Protein AF-A0A925MCV5-F1 (afdb_monomer)

Radius of gyration: 19.35 Å; Cα contacts (8 Å, |Δi|>4): 129; chains: 1; bounding box: 45×50×56 Å

Mean predicted aligned error: 7.08 Å

Foldseek 3Di:
DDDPDDPPPDDPVRVVVVQAADLVVLVVLLVVLVVQLVVLVVCCVVVPDPVSVLVSLLSLLQSLLPSLVVLLVCLLVVRNDPDVVVSQVCNVPRRCVSLVDDSVVCSVLVVQCVVQPPHPSNPCVVVVVVLVVDDPVVNVVVVVCSSSSVVSCVVVVVVVD

Solvent-accessible surface area (backbone atoms only — not comparable to full-atom values): 8930 Å² total; per-residue (Å²): 135,84,82,77,75,75,82,78,84,66,55,70,68,56,51,56,59,73,69,53,58,53,43,66,61,52,50,52,53,53,51,50,46,51,50,50,39,52,49,32,50,53,49,22,72,73,58,70,43,74,69,46,41,52,51,26,42,40,52,39,14,42,41,35,64,44,58,38,45,52,52,39,53,35,30,52,74,45,49,42,24,89,49,62,69,57,13,50,51,49,31,59,69,69,26,24,75,69,58,78,51,57,64,66,61,51,32,53,54,50,52,47,25,72,73,30,69,93,40,96,80,16,74,56,46,63,63,56,49,56,57,70,74,46,60,70,72,56,44,52,50,52,51,52,35,39,32,49,39,56,58,63,47,55,62,56,58,63,75,75,109

Structure (mmCIF, N/CA/C/O backbone):
data_AF-A0A925MCV5-F1
#
_entry.id   AF-A0A925MCV5-F1
#
loop_
_atom_site.group_PDB
_atom_site.id
_atom_site.type_symbol
_atom_site.label_atom_id
_atom_site.label_alt_id
_atom_site.label_comp_id
_atom_site.label_asym_id
_atom_site.label_entity_id
_atom_site.label_seq_id
_atom_site.pdbx_PDB_ins_code
_atom_site.Cartn_x
_atom_site.Cartn_y
_atom_site.Cartn_z
_atom_site.occupancy
_atom_site.B_iso_or_equiv
_atom_site.auth_seq_id
_atom_site.auth_comp_id
_atom_site.auth_asym_id
_atom_site.auth_atom_id
_atom_site.pdbx_PDB_model_num
ATOM 1 N N . MET A 1 1 ? -16.919 34.321 28.517 1.00 41.28 1 MET A N 1
ATOM 2 C CA . MET A 1 1 ? -17.041 32.877 28.227 1.00 41.28 1 MET A CA 1
ATOM 3 C C . MET A 1 1 ? -16.972 32.742 26.713 1.00 41.28 1 MET A C 1
ATOM 5 O O . MET A 1 1 ? -17.931 33.094 26.045 1.00 41.28 1 MET A O 1
ATOM 9 N N . MET A 1 2 ? -15.781 32.462 26.176 1.00 40.44 2 MET A N 1
ATOM 10 C CA . MET A 1 2 ? -15.515 32.476 24.733 1.00 40.44 2 MET A CA 1
ATOM 11 C C . MET A 1 2 ? -16.029 31.175 24.112 1.00 40.44 2 MET A C 1
ATOM 13 O O . MET A 1 2 ? -15.553 30.098 24.465 1.00 40.44 2 MET A O 1
ATOM 17 N N . ASP A 1 3 ? -17.015 31.291 23.226 1.00 47.56 3 ASP A N 1
ATOM 18 C CA . ASP A 1 3 ? -17.458 30.223 22.333 1.00 47.56 3 ASP A CA 1
ATOM 19 C C . ASP A 1 3 ? -16.312 29.930 21.356 1.00 47.56 3 ASP A C 1
ATOM 21 O O . ASP A 1 3 ? -16.052 30.690 20.421 1.00 47.56 3 ASP A O 1
ATOM 25 N N . ALA A 1 4 ? -15.534 28.887 21.646 1.00 52.47 4 ALA A N 1
ATOM 26 C CA . ALA A 1 4 ? -14.508 28.395 20.742 1.00 52.47 4 ALA A CA 1
ATOM 27 C C . ALA A 1 4 ? -15.222 27.790 19.526 1.00 52.47 4 ALA A C 1
ATOM 29 O O . ALA A 1 4 ? -15.665 26.641 19.563 1.00 52.47 4 ALA A O 1
ATOM 30 N N . GLY A 1 5 ? -15.379 28.608 18.481 1.00 49.59 5 GLY A N 1
ATOM 31 C CA . GLY A 1 5 ? -16.038 28.258 17.229 1.00 49.59 5 GLY A CA 1
ATOM 32 C C . GLY A 1 5 ? -15.592 26.886 16.737 1.00 49.59 5 GLY A C 1
ATOM 33 O O . GLY A 1 5 ? -14.430 26.672 16.389 1.00 49.59 5 GLY A O 1
ATOM 34 N N . ARG A 1 6 ? -16.526 25.932 16.738 1.00 61.44 6 ARG A N 1
ATOM 35 C CA . ARG A 1 6 ? -16.315 24.621 16.126 1.00 61.44 6 ARG A CA 1
ATOM 36 C C . ARG A 1 6 ? -15.982 24.867 14.657 1.00 61.44 6 ARG A C 1
ATOM 38 O O . ARG A 1 6 ? -16.770 25.496 13.963 1.00 61.44 6 ARG A O 1
ATOM 45 N N . ASN A 1 7 ? -14.832 24.387 14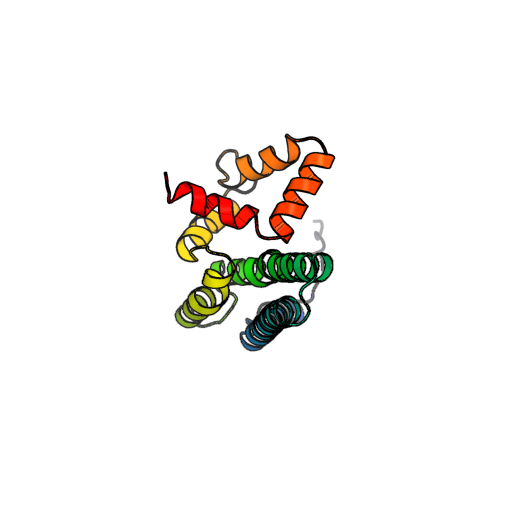.191 1.00 59.00 7 ASN A N 1
ATOM 46 C CA . ASN A 1 7 ? -14.471 24.413 12.774 1.00 59.00 7 ASN A CA 1
ATOM 47 C C . ASN A 1 7 ? -15.550 23.674 11.959 1.00 59.00 7 ASN A C 1
ATOM 49 O O . ASN A 1 7 ? -15.524 22.447 11.862 1.00 59.00 7 ASN A O 1
ATOM 53 N N . GLU A 1 8 ? -16.503 24.400 11.370 1.00 68.50 8 GLU A N 1
ATOM 54 C CA . GLU A 1 8 ? -17.535 23.853 10.477 1.00 68.50 8 GLU A CA 1
ATOM 55 C C . GLU A 1 8 ? -16.962 23.595 9.073 1.00 68.50 8 GLU A C 1
ATOM 57 O O . GLU A 1 8 ? -17.489 24.044 8.063 1.00 68.50 8 GLU A O 1
ATOM 62 N N . MET A 1 9 ? -15.842 22.872 8.988 1.00 76.00 9 MET A N 1
ATOM 63 C CA . MET A 1 9 ? -15.243 22.511 7.698 1.00 76.00 9 MET A CA 1
ATOM 64 C C . MET A 1 9 ? -16.086 21.472 6.939 1.00 76.00 9 MET A C 1
ATOM 66 O O . MET A 1 9 ? -16.037 21.419 5.713 1.00 76.00 9 MET A O 1
ATOM 70 N N . ILE A 1 10 ? -16.855 20.636 7.651 1.00 83.19 10 ILE A N 1
ATOM 71 C CA . ILE A 1 10 ? -17.730 19.595 7.089 1.00 83.19 10 ILE A CA 1
ATOM 72 C C . ILE A 1 10 ? -19.008 19.508 7.937 1.00 83.19 10 ILE A C 1
ATOM 74 O O . ILE A 1 10 ? -18.935 19.399 9.162 1.00 83.19 10 ILE A O 1
ATOM 78 N N . SER A 1 11 ? -20.183 19.519 7.297 1.00 88.12 11 SER A N 1
ATOM 79 C CA . SER A 1 11 ? -21.467 19.344 7.992 1.00 88.12 11 SER A CA 1
ATOM 80 C C . SER A 1 11 ? -21.607 17.932 8.576 1.00 88.12 11 SER A C 1
ATOM 82 O O . SER A 1 11 ? -21.060 16.964 8.045 1.00 88.12 11 SER A O 1
ATOM 84 N N . ARG A 1 12 ? -22.374 17.773 9.662 1.00 86.38 12 ARG A N 1
ATOM 85 C CA . ARG A 1 12 ? -22.583 16.454 10.299 1.00 86.38 12 ARG A CA 1
ATOM 86 C C . ARG A 1 12 ? -23.183 15.419 9.346 1.00 86.38 12 ARG A C 1
ATOM 88 O O . ARG A 1 12 ? -22.770 14.258 9.367 1.00 86.38 12 ARG A O 1
ATOM 95 N N . ASP A 1 13 ? -24.110 15.844 8.493 1.00 89.56 13 ASP A N 1
ATOM 96 C CA . ASP A 1 13 ? -24.736 14.974 7.495 1.00 89.56 13 ASP A CA 1
ATOM 97 C C . ASP A 1 13 ? -23.708 14.492 6.473 1.00 89.56 13 ASP A C 1
ATOM 99 O O . ASP A 1 13 ? -23.644 13.299 6.170 1.00 89.56 13 ASP A O 1
ATOM 103 N N . ARG A 1 14 ? -22.822 15.392 6.026 1.00 87.56 14 ARG A N 1
ATOM 104 C CA . ARG A 1 14 ? -21.735 15.051 5.107 1.00 87.56 14 ARG A CA 1
ATOM 105 C C . ARG A 1 14 ? -20.698 14.137 5.752 1.00 87.56 14 ARG A C 1
ATOM 107 O O . ARG A 1 14 ? -20.249 13.188 5.116 1.00 87.56 14 ARG A O 1
ATOM 114 N N . LEU A 1 15 ? -20.338 14.373 7.013 1.00 89.06 15 LEU A N 1
ATOM 115 C CA . LEU A 1 15 ? -19.446 13.485 7.761 1.00 89.06 15 LEU A CA 1
ATOM 116 C C . LEU A 1 15 ? -20.045 12.075 7.864 1.00 89.06 15 LEU A C 1
ATOM 118 O O . LEU A 1 15 ? -19.354 11.082 7.638 1.00 89.06 15 LEU A O 1
ATOM 122 N N . THR A 1 16 ? -21.341 11.990 8.159 1.00 89.00 16 THR A N 1
ATOM 123 C CA . THR A 1 16 ? -22.077 10.725 8.257 1.00 89.00 16 THR A CA 1
ATOM 124 C C . THR A 1 16 ? -22.126 10.001 6.916 1.00 89.00 16 THR A C 1
ATOM 126 O O . THR A 1 16 ? -21.951 8.786 6.874 1.00 89.00 16 THR A O 1
ATOM 129 N N . GLU A 1 17 ? -22.342 10.731 5.822 1.00 89.44 17 GLU A N 1
ATOM 130 C CA . GLU A 1 17 ? -22.296 10.191 4.463 1.00 89.44 17 GLU A CA 1
ATOM 131 C C . GLU A 1 17 ? -20.915 9.598 4.148 1.00 89.44 17 GLU A C 1
ATOM 133 O O . GLU A 1 17 ? -20.828 8.430 3.774 1.00 89.44 17 GLU A O 1
ATOM 138 N N . LEU A 1 18 ? -19.840 10.364 4.371 1.00 87.38 18 LEU A N 1
ATOM 139 C CA . LEU A 1 18 ? -18.459 9.952 4.083 1.00 87.38 18 LEU A CA 1
ATOM 140 C C . LEU A 1 18 ? -17.958 8.814 4.984 1.00 87.38 18 LEU A C 1
ATOM 142 O O . LEU A 1 18 ? -17.075 8.062 4.584 1.00 87.38 18 LEU A O 1
ATOM 146 N N . SER A 1 19 ? -18.528 8.664 6.180 1.00 88.06 19 SER A N 1
ATOM 147 C CA . SER A 1 19 ? -18.148 7.612 7.133 1.00 88.06 19 SER A CA 1
ATOM 148 C C . SER A 1 19 ? -18.788 6.253 6.827 1.00 88.06 19 SER A C 1
ATOM 150 O O . SER A 1 19 ? -18.531 5.281 7.537 1.00 88.06 19 SER A O 1
ATOM 152 N N . ARG A 1 20 ? -19.664 6.153 5.816 1.00 88.81 20 ARG A N 1
ATOM 153 C CA . ARG A 1 20 ? -20.316 4.889 5.447 1.00 88.81 20 ARG A CA 1
ATOM 154 C C . ARG A 1 20 ? -19.392 4.059 4.547 1.00 88.81 20 ARG A C 1
ATOM 156 O O . ARG A 1 20 ? -19.098 4.502 3.440 1.00 88.81 20 ARG A O 1
ATOM 163 N N . PRO A 1 21 ? -19.016 2.829 4.951 1.00 88.94 21 PRO A N 1
ATOM 164 C CA . PRO A 1 21 ? -18.289 1.919 4.071 1.00 88.94 21 PRO A CA 1
ATOM 165 C C . PRO A 1 21 ? -19.082 1.630 2.790 1.00 88.94 21 PRO A C 1
ATOM 167 O O . PRO A 1 21 ? -20.244 1.222 2.867 1.00 88.94 21 PRO A O 1
ATOM 170 N N . ASP A 1 22 ? -18.439 1.796 1.633 1.00 89.81 22 ASP A N 1
ATOM 171 C CA . ASP A 1 22 ? -18.940 1.377 0.318 1.00 89.81 22 ASP A CA 1
ATOM 172 C C . ASP A 1 22 ? -17.988 0.319 -0.273 1.00 89.81 22 ASP A C 1
ATOM 174 O O . ASP A 1 22 ? -17.021 0.663 -0.967 1.00 89.81 22 ASP A O 1
ATOM 178 N N . PRO A 1 23 ? -18.255 -0.980 -0.031 1.00 89.44 23 PRO A N 1
ATOM 179 C CA . PRO A 1 23 ? -17.447 -2.062 -0.585 1.00 89.44 23 PRO A CA 1
ATOM 180 C C . PRO A 1 23 ? -17.406 -2.039 -2.116 1.00 89.44 23 PRO A C 1
ATOM 182 O O . PRO A 1 23 ? -16.413 -2.445 -2.714 1.00 89.44 23 PRO A O 1
ATOM 185 N N . GLY A 1 24 ? -18.469 -1.557 -2.771 1.00 91.19 24 GLY A N 1
ATOM 186 C CA . GLY A 1 24 ? -18.554 -1.502 -4.226 1.00 91.19 24 GLY A CA 1
ATOM 187 C C . GLY A 1 24 ? -17.548 -0.521 -4.820 1.00 91.19 24 GLY A C 1
ATOM 188 O O . GLY A 1 24 ? -16.929 -0.821 -5.841 1.00 91.19 24 GLY A O 1
ATOM 189 N N . ARG A 1 25 ? -17.337 0.631 -4.175 1.00 89.44 25 ARG A N 1
ATOM 190 C CA . ARG A 1 25 ? -16.302 1.593 -4.583 1.00 89.44 25 ARG A CA 1
ATOM 191 C C . ARG A 1 25 ? -14.902 0.993 -4.465 1.00 89.44 25 ARG A C 1
ATOM 193 O O . ARG A 1 25 ? -14.131 1.115 -5.415 1.00 89.44 25 ARG A O 1
ATOM 200 N N . VAL A 1 26 ? -14.605 0.315 -3.356 1.00 88.81 26 VAL A N 1
ATOM 201 C CA . VAL A 1 26 ? -13.316 -0.372 -3.162 1.00 88.81 26 VAL A CA 1
ATOM 202 C C . VAL A 1 26 ? -13.120 -1.451 -4.224 1.00 88.81 26 VAL A C 1
ATOM 204 O O . VAL A 1 26 ? -12.091 -1.473 -4.890 1.00 88.81 26 VAL A O 1
ATOM 207 N N . LEU A 1 27 ? -14.117 -2.317 -4.430 1.00 91.75 27 LEU A N 1
ATOM 208 C CA . LEU A 1 27 ? -14.041 -3.404 -5.407 1.00 91.75 27 LEU A CA 1
ATOM 209 C C . LEU A 1 27 ? -13.804 -2.888 -6.828 1.00 91.75 27 LEU A C 1
ATOM 211 O O . LEU A 1 27 ? -12.990 -3.464 -7.543 1.00 91.75 27 LEU A O 1
ATOM 215 N N . ARG A 1 28 ? -14.460 -1.792 -7.233 1.00 94.81 28 ARG A N 1
ATOM 216 C CA . ARG A 1 28 ? -14.226 -1.169 -8.547 1.00 94.81 28 ARG A CA 1
ATOM 217 C C . ARG A 1 28 ? -12.809 -0.617 -8.681 1.00 94.81 28 ARG A C 1
ATOM 219 O O . ARG A 1 28 ? -12.195 -0.825 -9.721 1.00 94.81 28 ARG A O 1
ATOM 226 N N . ALA A 1 29 ? -12.292 0.055 -7.650 1.00 92.56 29 ALA A N 1
ATOM 227 C CA . ALA A 1 29 ? -10.927 0.583 -7.661 1.00 92.56 29 ALA A CA 1
ATOM 228 C C . ALA A 1 29 ? -9.889 -0.548 -7.750 1.00 92.56 29 ALA A C 1
ATOM 230 O O . ALA A 1 29 ? -9.021 -0.531 -8.616 1.00 92.56 29 ALA A O 1
ATOM 231 N N . VAL A 1 30 ? -10.050 -1.584 -6.924 1.00 92.75 30 VAL A N 1
ATOM 232 C CA . VAL A 1 30 ? -9.179 -2.765 -6.919 1.00 92.75 30 VAL A CA 1
ATOM 233 C C . VAL A 1 30 ? -9.247 -3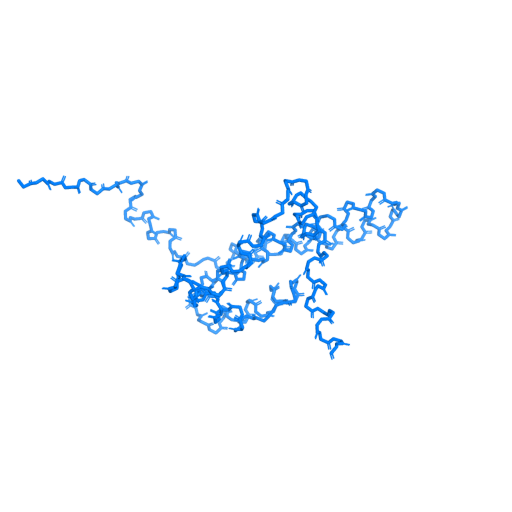.518 -8.251 1.00 92.75 30 VAL A C 1
ATOM 235 O O . VAL A 1 30 ? -8.211 -3.876 -8.803 1.00 92.75 30 VAL A O 1
ATOM 238 N N . ALA A 1 31 ? -10.444 -3.734 -8.803 1.00 94.56 31 ALA A N 1
ATOM 239 C CA . ALA A 1 31 ? -10.610 -4.392 -10.098 1.00 94.56 31 ALA A CA 1
ATOM 240 C C . ALA A 1 31 ? -9.958 -3.597 -11.240 1.00 94.56 31 ALA A C 1
ATOM 242 O O . ALA A 1 31 ? -9.321 -4.188 -12.109 1.00 94.56 31 ALA A O 1
ATOM 243 N N . PHE A 1 32 ? -10.083 -2.267 -11.221 1.00 95.75 32 PHE A N 1
ATOM 244 C CA . PHE A 1 32 ? -9.416 -1.394 -12.182 1.00 95.75 32 PHE A CA 1
ATOM 245 C C . PHE A 1 32 ? -7.890 -1.515 -12.095 1.00 95.75 32 PHE A C 1
ATOM 247 O O . PHE A 1 32 ? -7.232 -1.682 -13.120 1.00 95.75 32 PHE A O 1
ATOM 254 N N . ASP A 1 33 ? -7.320 -1.512 -10.890 1.00 94.81 33 ASP A N 1
ATOM 255 C CA . ASP A 1 33 ? -5.871 -1.647 -10.728 1.00 94.81 33 ASP A CA 1
ATOM 256 C C . ASP A 1 33 ? -5.359 -3.040 -11.110 1.00 94.81 33 ASP A C 1
ATOM 258 O O . ASP A 1 33 ? -4.306 -3.145 -11.739 1.00 94.81 33 ASP A O 1
ATOM 262 N N . TYR A 1 34 ? -6.116 -4.105 -10.827 1.00 95.25 34 TYR A N 1
ATOM 263 C CA . TYR A 1 34 ? -5.807 -5.437 -11.354 1.00 95.25 34 TYR A CA 1
ATOM 264 C C . TYR A 1 34 ? -5.836 -5.467 -12.883 1.00 95.25 34 TYR A C 1
ATOM 266 O O . TYR A 1 34 ? -4.935 -6.040 -13.493 1.00 95.25 34 TYR A O 1
ATOM 274 N N . ALA A 1 35 ? -6.827 -4.833 -13.516 1.00 97.06 35 ALA A N 1
ATOM 275 C CA . ALA A 1 35 ? -6.895 -4.747 -14.971 1.00 97.06 35 ALA A CA 1
ATOM 276 C C . ALA A 1 35 ? -5.685 -3.997 -15.552 1.00 97.06 35 ALA A C 1
ATOM 278 O O . ALA A 1 35 ? -5.116 -4.445 -16.545 1.00 97.06 35 ALA A O 1
ATOM 279 N N . LEU A 1 36 ? -5.243 -2.909 -14.909 1.00 96.94 36 LEU A N 1
ATOM 280 C CA . LEU A 1 36 ? -4.029 -2.190 -15.304 1.00 96.94 36 LEU A CA 1
ATOM 281 C C . LEU A 1 36 ? -2.764 -3.036 -15.143 1.00 96.94 36 LEU A C 1
ATOM 283 O O . LEU A 1 36 ? -1.915 -3.019 -16.030 1.00 96.94 36 LEU A O 1
ATOM 287 N N . ILE A 1 37 ? -2.642 -3.790 -14.048 1.00 95.06 37 ILE A N 1
ATOM 288 C CA . ILE A 1 37 ? -1.517 -4.708 -13.827 1.00 95.06 37 ILE A CA 1
ATOM 289 C C . ILE A 1 37 ? -1.481 -5.774 -14.923 1.00 95.06 37 ILE A C 1
ATOM 291 O O . ILE A 1 37 ? -0.447 -5.970 -15.557 1.00 95.06 37 ILE A O 1
ATOM 295 N N . VAL A 1 38 ? -2.613 -6.429 -15.193 1.00 97.00 38 VAL A N 1
ATOM 296 C CA . VAL A 1 38 ? -2.709 -7.455 -16.240 1.00 97.00 38 VAL A CA 1
ATOM 297 C C . VAL A 1 38 ? -2.394 -6.860 -17.612 1.00 97.00 38 VAL A C 1
ATOM 299 O O . VAL A 1 38 ? -1.612 -7.444 -18.359 1.00 97.00 38 VAL A O 1
ATOM 302 N N . ALA A 1 39 ? -2.938 -5.685 -17.938 1.00 98.00 39 ALA A N 1
ATOM 303 C CA . ALA A 1 39 ? -2.652 -5.005 -19.197 1.00 98.00 39 ALA A CA 1
ATOM 304 C C . ALA A 1 39 ? -1.163 -4.658 -19.336 1.00 98.00 39 ALA A C 1
ATOM 306 O O . ALA A 1 39 ? -0.581 -4.906 -20.389 1.00 98.00 39 ALA A O 1
ATOM 307 N N . ALA A 1 40 ? -0.529 -4.145 -18.278 1.00 97.06 40 ALA A N 1
ATOM 308 C CA . ALA A 1 40 ? 0.898 -3.839 -18.266 1.00 97.06 40 ALA A CA 1
ATOM 309 C C . ALA A 1 40 ? 1.754 -5.088 -18.532 1.00 97.06 40 ALA A C 1
ATOM 311 O O . ALA A 1 40 ? 2.665 -5.036 -19.358 1.00 97.06 40 ALA A O 1
ATOM 312 N N . ILE A 1 41 ? 1.420 -6.218 -17.897 1.00 96.62 41 ILE A N 1
ATOM 313 C CA . ILE A 1 41 ? 2.095 -7.505 -18.120 1.00 96.62 41 ILE A CA 1
ATOM 314 C C . ILE A 1 41 ? 1.916 -7.953 -19.575 1.00 96.62 41 ILE A C 1
ATOM 316 O O . ILE A 1 41 ? 2.899 -8.195 -20.268 1.00 96.62 41 ILE A O 1
ATOM 320 N N . VAL A 1 42 ? 0.677 -8.006 -20.073 1.00 98.19 42 VAL A N 1
ATOM 321 C CA . VAL A 1 42 ? 0.376 -8.471 -21.439 1.00 98.19 42 VAL A CA 1
ATOM 322 C C . VAL A 1 42 ? 1.062 -7.605 -22.498 1.00 98.19 42 VAL A C 1
ATOM 324 O O . VAL A 1 42 ? 1.622 -8.135 -23.456 1.00 98.19 42 VAL A O 1
ATOM 327 N N . ILE A 1 43 ? 1.043 -6.279 -22.334 1.00 98.12 43 ILE A N 1
ATOM 328 C CA . ILE A 1 43 ? 1.706 -5.348 -23.256 1.00 98.12 43 ILE A CA 1
ATOM 329 C C . ILE A 1 43 ? 3.224 -5.555 -23.224 1.00 98.12 43 ILE A C 1
ATOM 331 O O . ILE A 1 43 ? 3.842 -5.609 -24.287 1.00 98.12 43 ILE A O 1
ATOM 335 N N . SER A 1 44 ? 3.816 -5.714 -22.037 1.00 97.81 44 SER A N 1
ATOM 336 C CA . SER A 1 44 ? 5.253 -5.970 -21.886 1.00 97.81 44 SER A CA 1
ATOM 337 C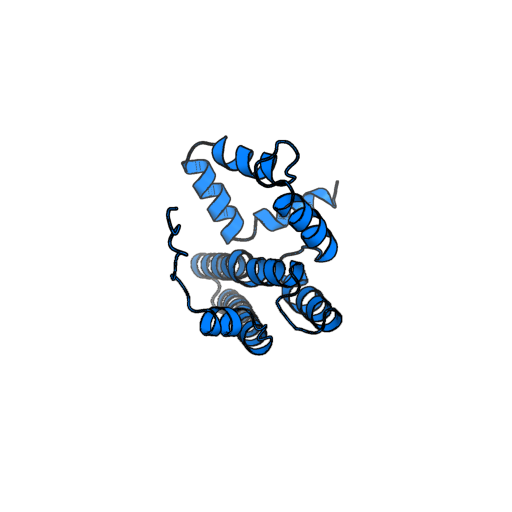 C . SER A 1 44 ? 5.693 -7.266 -22.559 1.00 97.81 44 SER A C 1
ATOM 339 O O . SER A 1 44 ? 6.675 -7.264 -23.296 1.00 97.81 44 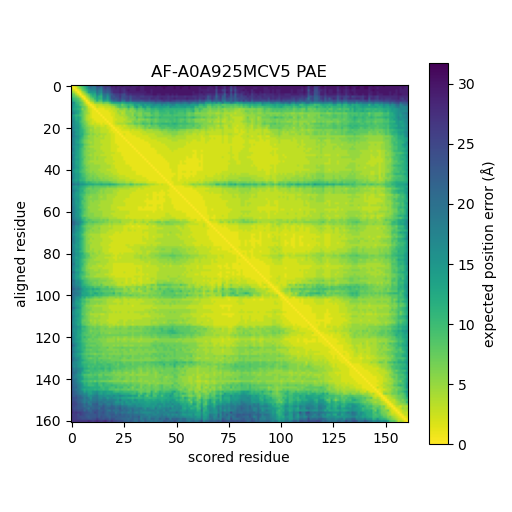SER A O 1
ATOM 341 N N . GLU A 1 45 ? 4.948 -8.351 -22.354 1.00 97.12 45 GLU A N 1
ATOM 342 C CA . GLU A 1 45 ? 5.240 -9.652 -22.962 1.00 97.12 45 GLU A CA 1
ATOM 343 C C . GLU A 1 45 ? 5.052 -9.630 -24.486 1.00 97.12 45 GLU A C 1
ATOM 345 O O . GLU A 1 45 ? 5.816 -10.244 -25.230 1.00 97.12 45 GLU A O 1
ATOM 350 N N . ARG A 1 46 ? 4.043 -8.904 -24.989 1.00 97.94 46 ARG A N 1
ATOM 351 C CA . ARG A 1 46 ? 3.729 -8.883 -26.425 1.00 97.94 46 ARG A CA 1
ATOM 352 C C . ARG A 1 46 ? 4.629 -7.956 -27.239 1.00 97.94 46 ARG A C 1
ATOM 354 O O . ARG A 1 46 ? 4.922 -8.267 -28.391 1.00 97.94 46 ARG A O 1
ATOM 361 N N . PHE A 1 47 ? 5.027 -6.822 -26.669 1.00 96.75 47 PHE A N 1
ATOM 362 C CA . PHE A 1 47 ? 5.782 -5.763 -27.346 1.00 96.75 47 PHE A CA 1
ATOM 363 C C . PHE A 1 47 ? 7.136 -5.539 -26.675 1.00 96.75 47 PHE A C 1
ATOM 365 O O . PHE A 1 47 ? 7.532 -4.398 -26.414 1.00 96.75 47 PHE A O 1
ATOM 372 N N . TRP A 1 48 ? 7.821 -6.645 -26.368 1.00 95.00 48 TRP A N 1
ATOM 373 C CA . TRP A 1 48 ? 9.056 -6.634 -25.599 1.00 95.00 48 TRP A CA 1
ATOM 374 C C . TRP A 1 48 ? 10.043 -5.573 -26.094 1.00 95.00 48 TRP A C 1
ATOM 376 O O . TRP A 1 48 ? 10.533 -5.598 -27.224 1.00 95.00 48 TRP A O 1
ATOM 386 N N . SER A 1 49 ? 10.348 -4.642 -25.199 1.00 96.81 49 SER A N 1
ATOM 387 C CA . SER A 1 49 ? 11.447 -3.695 -25.303 1.00 96.81 49 SER A CA 1
ATOM 388 C C . SER A 1 49 ? 11.767 -3.188 -23.902 1.00 96.81 49 SER A C 1
ATOM 390 O O . SER A 1 49 ? 10.890 -3.141 -23.035 1.00 96.81 49 SER A O 1
ATOM 392 N N . LEU A 1 50 ? 13.015 -2.778 -23.673 1.00 95.19 50 LEU A N 1
ATOM 393 C CA . LEU A 1 50 ? 13.426 -2.286 -22.359 1.00 95.19 50 LEU A CA 1
ATOM 394 C C . LEU A 1 50 ? 12.538 -1.125 -21.848 1.00 95.19 50 LEU A C 1
ATOM 396 O O . LEU A 1 50 ? 12.125 -1.186 -20.691 1.00 95.19 50 LEU A O 1
ATOM 400 N N . PRO A 1 51 ? 12.162 -0.113 -22.662 1.00 96.19 51 PRO A N 1
ATOM 401 C CA . PRO A 1 51 ? 11.273 0.953 -22.196 1.00 96.19 51 PRO A CA 1
ATOM 402 C C . PRO A 1 51 ? 9.872 0.463 -21.807 1.00 96.19 51 PRO A C 1
ATOM 404 O O . PRO A 1 51 ? 9.335 0.906 -20.793 1.00 96.19 51 PRO A O 1
ATOM 407 N N . VAL A 1 52 ? 9.286 -0.461 -22.579 1.00 96.50 52 VAL A N 1
ATOM 408 C CA . VAL A 1 52 ? 7.953 -1.016 -22.286 1.00 96.50 52 VAL A CA 1
ATOM 409 C C . VAL A 1 52 ? 7.986 -1.834 -20.996 1.00 96.50 52 VAL A C 1
ATOM 411 O O . VAL A 1 52 ? 7.101 -1.678 -20.156 1.00 96.50 52 VAL A O 1
ATOM 414 N N . TYR A 1 53 ? 9.033 -2.635 -20.796 1.00 95.00 53 TYR A N 1
ATOM 415 C CA . TYR A 1 53 ? 9.222 -3.393 -19.562 1.00 95.00 53 TYR A CA 1
ATOM 416 C C . TYR A 1 53 ? 9.339 -2.479 -18.337 1.00 95.00 53 TYR A C 1
ATOM 418 O O . TYR A 1 53 ? 8.644 -2.678 -17.341 1.00 95.00 53 TYR A O 1
ATOM 426 N N . LEU A 1 54 ? 10.170 -1.433 -18.415 1.00 93.06 54 LEU A N 1
ATOM 427 C CA . LEU A 1 54 ? 10.317 -0.469 -17.320 1.00 93.06 54 LEU A CA 1
ATOM 428 C C . LEU A 1 54 ? 8.994 0.236 -17.001 1.00 93.06 54 LEU A C 1
ATOM 430 O O . LEU A 1 54 ? 8.648 0.390 -15.830 1.00 93.06 54 LEU A O 1
ATOM 434 N N . LEU A 1 55 ? 8.232 0.624 -18.028 1.00 94.12 55 LEU A N 1
ATOM 435 C CA . LEU A 1 55 ? 6.915 1.227 -17.842 1.00 94.12 55 LEU A CA 1
ATOM 436 C C . LEU A 1 55 ? 5.936 0.256 -17.168 1.00 94.12 55 LEU A C 1
ATOM 438 O O . LEU A 1 55 ? 5.188 0.669 -16.278 1.00 94.12 55 LEU A O 1
ATOM 442 N N . ALA A 1 56 ? 5.956 -1.024 -17.545 1.00 94.94 56 ALA A N 1
ATOM 443 C CA . ALA A 1 56 ? 5.133 -2.048 -16.912 1.00 94.94 56 ALA A CA 1
ATOM 444 C C . ALA A 1 56 ? 5.484 -2.218 -15.428 1.00 94.94 56 ALA A C 1
ATOM 446 O O . ALA A 1 56 ? 4.593 -2.156 -14.582 1.00 94.94 56 ALA A O 1
ATOM 447 N N . VAL A 1 57 ? 6.773 -2.327 -15.094 1.00 91.88 57 VAL A N 1
ATOM 448 C CA . VAL A 1 57 ? 7.251 -2.439 -13.705 1.00 91.88 57 VAL A CA 1
ATOM 449 C C . VAL A 1 57 ? 6.828 -1.229 -12.863 1.00 91.88 57 VAL A C 1
ATOM 451 O O . VAL A 1 57 ? 6.280 -1.404 -11.774 1.00 91.88 57 VAL A O 1
ATOM 454 N N . ILE A 1 58 ? 7.020 -0.006 -13.371 1.00 90.75 58 ILE A N 1
ATOM 455 C CA . ILE A 1 58 ? 6.589 1.226 -12.685 1.00 90.75 58 ILE A CA 1
ATOM 456 C C . ILE A 1 58 ? 5.069 1.247 -12.505 1.00 90.75 58 ILE A C 1
ATOM 458 O O . ILE A 1 58 ? 4.578 1.618 -11.441 1.00 90.75 58 ILE A O 1
ATOM 462 N N . THR A 1 59 ? 4.309 0.843 -13.526 1.00 92.38 59 THR A N 1
ATOM 463 C CA . THR A 1 59 ? 2.841 0.815 -13.460 1.00 92.38 59 THR A CA 1
ATOM 464 C C . THR A 1 59 ? 2.375 -0.131 -12.362 1.00 92.38 59 THR A C 1
ATOM 466 O O . THR A 1 59 ? 1.564 0.265 -11.524 1.00 92.38 59 THR A O 1
ATOM 469 N N . ILE A 1 60 ? 2.927 -1.345 -12.324 1.00 91.81 60 ILE A N 1
ATOM 470 C CA . ILE A 1 60 ? 2.587 -2.370 -11.334 1.00 91.81 60 ILE A CA 1
ATOM 471 C C . ILE A 1 60 ? 2.937 -1.889 -9.923 1.00 91.81 60 ILE A C 1
ATOM 473 O O . ILE A 1 60 ? 2.060 -1.855 -9.057 1.00 91.81 60 ILE A O 1
ATOM 477 N N . GLY A 1 61 ? 4.177 -1.450 -9.697 1.00 88.38 61 GLY A N 1
ATOM 478 C CA . GLY A 1 61 ? 4.608 -1.008 -8.372 1.00 88.38 61 GLY A CA 1
ATOM 479 C C . GLY A 1 61 ? 3.862 0.243 -7.891 1.00 88.38 61 GLY A C 1
ATOM 480 O O . GLY A 1 61 ? 3.491 0.326 -6.719 1.00 88.38 61 GLY A O 1
ATOM 481 N N . ALA A 1 62 ? 3.508 1.170 -8.788 1.00 87.62 62 ALA A N 1
ATOM 482 C CA . ALA A 1 62 ? 2.672 2.319 -8.446 1.00 87.62 62 ALA A CA 1
ATOM 483 C C . ALA A 1 62 ? 1.257 1.910 -7.997 1.00 87.62 62 ALA A C 1
ATOM 485 O O . ALA A 1 62 ? 0.708 2.528 -7.084 1.00 87.62 62 ALA A O 1
ATOM 486 N N . ARG A 1 63 ? 0.660 0.869 -8.601 1.00 90.50 63 ARG A N 1
ATOM 487 C CA . ARG A 1 63 ? -0.639 0.336 -8.149 1.00 90.50 63 ARG A CA 1
ATOM 488 C C . ARG A 1 63 ? -0.527 -0.310 -6.768 1.00 90.50 63 ARG A C 1
ATOM 490 O O . ARG A 1 63 ? -1.361 -0.042 -5.905 1.00 90.50 63 ARG A O 1
ATOM 497 N N . GLN A 1 64 ? 0.516 -1.116 -6.553 1.00 87.94 64 GLN A N 1
ATOM 498 C CA . GLN A 1 64 ? 0.806 -1.799 -5.284 1.00 87.94 64 GLN A CA 1
ATOM 499 C C . GLN A 1 64 ? 0.999 -0.812 -4.119 1.00 87.94 64 GLN A C 1
ATOM 501 O O . GLN A 1 64 ? 0.319 -0.908 -3.094 1.00 87.94 64 GLN A O 1
ATOM 506 N N . VAL A 1 65 ? 1.877 0.183 -4.289 1.00 83.75 65 VAL A N 1
ATOM 507 C CA . VAL A 1 65 ? 2.146 1.205 -3.260 1.00 83.75 65 VAL A CA 1
ATOM 508 C C . VAL A 1 65 ? 0.953 2.141 -3.050 1.00 83.75 65 VAL A C 1
ATOM 510 O O . VAL A 1 65 ? 0.714 2.573 -1.929 1.00 83.75 65 VAL A O 1
ATOM 513 N N . GLY A 1 66 ? 0.201 2.463 -4.104 1.00 84.25 66 GLY A N 1
ATOM 514 C CA . GLY A 1 66 ? -0.955 3.353 -4.019 1.00 84.25 66 GLY A CA 1
ATOM 515 C C . GLY A 1 66 ? -2.196 2.658 -3.462 1.00 84.25 66 GLY A C 1
ATOM 516 O O . GLY A 1 66 ? -2.404 2.575 -2.252 1.00 84.25 66 GLY A O 1
ATOM 517 N N . THR A 1 67 ? -3.059 2.180 -4.355 1.00 87.06 67 THR A N 1
ATOM 518 C CA . THR A 1 67 ? -4.402 1.719 -3.987 1.00 87.06 67 THR A CA 1
ATOM 519 C C . THR A 1 67 ? -4.385 0.505 -3.074 1.00 87.06 67 THR A C 1
ATOM 521 O O . THR A 1 67 ? -5.160 0.466 -2.124 1.00 87.06 67 THR A O 1
ATOM 524 N N . PHE A 1 68 ? -3.522 -0.486 -3.323 1.00 89.56 68 PHE A N 1
ATOM 525 C CA . PHE A 1 68 ? -3.534 -1.712 -2.521 1.00 89.56 68 PHE A CA 1
ATOM 526 C C . PHE A 1 68 ? -3.077 -1.461 -1.082 1.00 89.56 68 PHE A C 1
ATOM 528 O O . PHE A 1 68 ? -3.721 -1.949 -0.154 1.00 89.56 68 PHE A O 1
ATOM 535 N N . SER A 1 69 ? -2.030 -0.654 -0.883 1.00 87.62 69 SER A N 1
ATOM 536 C CA . SER A 1 69 ? -1.562 -0.285 0.461 1.00 87.62 69 SER A CA 1
ATOM 537 C C . SER A 1 69 ? -2.596 0.563 1.211 1.00 87.62 69 SER A C 1
ATOM 539 O O . SER A 1 69 ? -2.885 0.288 2.374 1.00 87.62 69 SER A O 1
ATOM 541 N N . VAL A 1 70 ? -3.226 1.536 0.541 1.00 90.00 70 VAL A N 1
ATOM 542 C CA . VAL A 1 70 ? -4.296 2.361 1.137 1.00 90.00 70 VAL A CA 1
ATOM 543 C C . VAL A 1 70 ? -5.539 1.528 1.461 1.00 90.00 70 VAL A C 1
ATOM 545 O O . VAL A 1 70 ? -6.107 1.640 2.542 1.00 90.00 70 VAL A O 1
ATOM 548 N N . ALA A 1 71 ? -5.950 0.627 0.571 1.00 92.38 71 ALA A N 1
ATOM 549 C CA . ALA A 1 71 ? -7.067 -0.266 0.850 1.00 92.38 71 ALA A CA 1
ATOM 550 C C . ALA A 1 71 ? -6.735 -1.252 1.985 1.00 92.38 71 ALA A C 1
ATOM 552 O O . ALA A 1 71 ? -7.625 -1.625 2.748 1.00 92.38 71 ALA A O 1
ATOM 553 N N . LEU A 1 72 ? -5.473 -1.684 2.131 1.00 93.25 72 LEU A N 1
ATOM 554 C CA . LEU A 1 72 ? -5.073 -2.549 3.244 1.00 93.25 72 LEU A CA 1
ATOM 555 C C .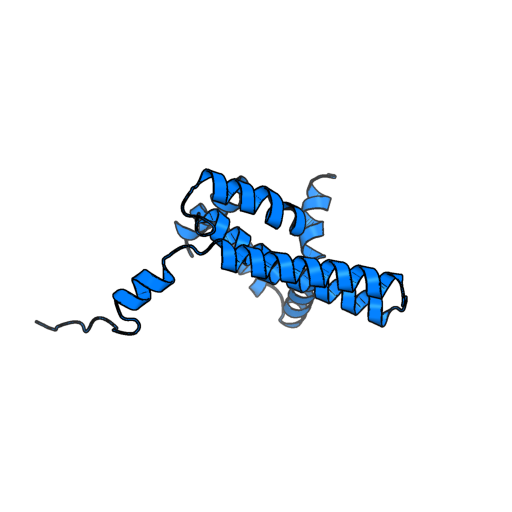 LEU A 1 72 ? -5.118 -1.779 4.568 1.00 93.25 72 LEU A C 1
ATOM 557 O O . LEU A 1 72 ? -5.619 -2.321 5.553 1.00 93.25 72 LEU A O 1
ATOM 561 N N . HIS A 1 73 ? -4.680 -0.517 4.571 1.00 93.69 73 HIS A N 1
ATOM 562 C CA . HIS A 1 73 ? -4.872 0.424 5.675 1.00 93.69 73 HIS A CA 1
ATOM 563 C C . HIS A 1 73 ? -6.342 0.511 6.101 1.00 93.69 73 HIS A C 1
ATOM 565 O O . HIS A 1 73 ? -6.682 0.267 7.262 1.00 93.69 73 HIS A O 1
ATOM 571 N N . ASP A 1 74 ? -7.243 0.746 5.153 1.00 93.75 74 ASP A N 1
ATOM 572 C CA . ASP A 1 74 ? -8.677 0.812 5.434 1.00 93.75 74 ASP A CA 1
ATOM 573 C C . ASP A 1 74 ? -9.225 -0.545 5.913 1.00 93.75 74 ASP A C 1
ATOM 575 O O . ASP A 1 74 ? -10.056 -0.615 6.821 1.00 93.75 74 ASP A O 1
ATOM 579 N N . GLY A 1 75 ? -8.706 -1.651 5.375 1.00 94.38 75 GLY A N 1
ATOM 580 C CA . GLY A 1 75 ? -8.982 -3.011 5.839 1.00 94.38 75 GLY A CA 1
ATOM 581 C C . GLY A 1 75 ? -8.507 -3.285 7.265 1.00 94.38 75 GLY A C 1
ATOM 582 O O . GLY A 1 75 ? -9.196 -3.990 8.016 1.00 94.38 75 GLY A O 1
ATOM 583 N N . ALA A 1 76 ? -7.379 -2.711 7.685 1.00 95.50 76 ALA A N 1
ATOM 584 C CA . ALA A 1 76 ? -6.896 -2.787 9.059 1.00 95.50 76 ALA A CA 1
ATOM 585 C C . ALA A 1 76 ? -7.883 -2.101 10.015 1.00 95.50 76 ALA A C 1
ATOM 587 O O . ALA A 1 76 ? -8.250 -2.701 11.030 1.00 95.50 76 ALA A O 1
ATOM 588 N N . HIS A 1 77 ? -8.412 -0.942 9.609 1.00 94.94 77 HIS A N 1
ATOM 589 C CA . HIS A 1 77 ? -9.450 -0.178 10.317 1.00 94.94 77 HIS A CA 1
ATOM 590 C C . HIS A 1 77 ? -10.874 -0.728 10.178 1.00 94.94 77 HIS A C 1
ATOM 592 O O . HIS A 1 77 ? -11.794 -0.232 10.826 1.00 94.94 77 HIS A O 1
ATOM 598 N N . ARG A 1 78 ? -11.071 -1.785 9.382 1.00 93.69 78 ARG A N 1
ATOM 599 C CA . ARG A 1 78 ? -12.380 -2.395 9.085 1.00 93.69 78 ARG A CA 1
ATOM 600 C C . ARG A 1 78 ? -13.351 -1.463 8.353 1.00 93.69 78 ARG A C 1
ATOM 602 O O . ARG A 1 78 ? -14.552 -1.474 8.615 1.00 93.69 78 ARG A O 1
ATOM 609 N N . LEU A 1 79 ? -12.824 -0.678 7.421 1.00 93.50 79 LEU A N 1
ATOM 610 C CA . LEU A 1 79 ? -13.572 0.301 6.635 1.00 93.50 79 LEU A CA 1
ATOM 611 C C . LEU A 1 79 ? -13.943 -0.198 5.229 1.00 93.50 79 LEU A C 1
ATOM 613 O O . LEU A 1 79 ? -14.624 0.515 4.497 1.00 93.50 79 LEU A O 1
ATOM 617 N N . LEU A 1 80 ? -13.571 -1.430 4.849 1.00 93.25 80 LEU A N 1
ATOM 618 C CA . LEU A 1 80 ? -13.930 -1.986 3.534 1.00 93.25 80 LEU A CA 1
ATOM 619 C C . LEU A 1 80 ? -15.367 -2.510 3.486 1.00 93.25 80 LEU A C 1
ATOM 621 O O . LEU A 1 80 ? -15.990 -2.510 2.429 1.00 93.25 80 LEU A O 1
ATOM 625 N N . SER A 1 81 ? -15.888 -3.001 4.613 1.00 93.31 81 SER A N 1
ATOM 626 C CA . SER A 1 81 ? -17.262 -3.492 4.745 1.00 93.31 81 SER A CA 1
ATOM 627 C C . SER A 1 81 ? -17.748 -3.361 6.184 1.00 93.31 81 SER A C 1
ATOM 629 O O . SER A 1 81 ? -16.962 -3.439 7.126 1.00 93.31 81 SER A O 1
ATOM 631 N N . ARG A 1 82 ? -19.066 -3.206 6.357 1.00 91.06 82 ARG A N 1
ATOM 632 C CA . ARG A 1 82 ? -19.715 -3.187 7.679 1.00 91.06 82 ARG A CA 1
ATOM 633 C C . ARG A 1 82 ? -19.585 -4.525 8.411 1.00 91.06 82 ARG A C 1
ATOM 635 O O . ARG A 1 82 ? -19.502 -4.546 9.636 1.00 91.06 82 ARG A O 1
ATOM 642 N N . ASP A 1 83 ? -19.571 -5.634 7.671 1.00 93.44 83 ASP A N 1
ATOM 643 C CA . ASP A 1 83 ? -19.322 -6.961 8.232 1.00 93.44 83 ASP A CA 1
ATOM 644 C C . ASP A 1 83 ? -17.808 -7.178 8.369 1.00 93.44 83 ASP A C 1
ATOM 646 O O . ASP A 1 83 ? -17.065 -7.208 7.384 1.00 93.44 83 ASP A O 1
ATOM 650 N N . ARG A 1 84 ? -17.357 -7.376 9.611 1.00 93.56 84 ARG A N 1
ATOM 651 C CA . ARG A 1 84 ? -15.943 -7.582 9.955 1.00 93.56 84 ARG A CA 1
ATOM 652 C C . ARG A 1 84 ? -15.345 -8.814 9.274 1.00 93.56 84 ARG A C 1
ATOM 654 O O . ARG A 1 84 ? -14.192 -8.776 8.853 1.00 93.56 84 ARG A O 1
ATOM 661 N N . ALA A 1 85 ? -16.111 -9.895 9.146 1.00 95.06 85 ALA A N 1
ATOM 662 C CA . ALA A 1 85 ? -15.653 -11.109 8.485 1.00 95.06 85 ALA A CA 1
ATOM 663 C C . ALA A 1 85 ? -15.551 -10.903 6.968 1.00 95.06 85 ALA A C 1
ATOM 665 O O . ALA A 1 85 ? -14.622 -11.407 6.338 1.00 95.06 85 ALA A O 1
ATOM 666 N N . GLN A 1 86 ? -16.472 -10.140 6.370 1.00 94.25 86 GLN A N 1
ATOM 667 C CA . GLN A 1 86 ? -16.364 -9.764 4.957 1.00 94.25 86 GLN A CA 1
ATOM 668 C C . GLN A 1 86 ? -15.175 -8.841 4.698 1.00 94.25 86 GLN A C 1
ATOM 670 O O . GLN A 1 86 ? -14.439 -9.084 3.747 1.00 94.25 86 GLN A O 1
ATOM 675 N N . ASN A 1 87 ? -14.951 -7.837 5.548 1.00 95.56 87 ASN A N 1
ATOM 676 C CA . ASN A 1 87 ? -13.791 -6.953 5.462 1.00 95.56 87 ASN A CA 1
ATOM 677 C C . ASN A 1 87 ? -12.480 -7.751 5.419 1.00 95.56 87 ASN A C 1
ATOM 679 O O . ASN A 1 87 ? -11.675 -7.579 4.506 1.00 95.56 87 ASN A O 1
ATOM 683 N N . ASP A 1 88 ? -12.299 -8.672 6.370 1.00 95.25 88 ASP A N 1
ATOM 684 C CA . ASP A 1 88 ? -11.066 -9.453 6.464 1.00 95.25 88 ASP A CA 1
ATOM 685 C C . ASP A 1 88 ? -10.918 -10.416 5.279 1.00 95.25 88 ASP A C 1
ATOM 687 O O . ASP A 1 88 ? -9.812 -10.590 4.769 1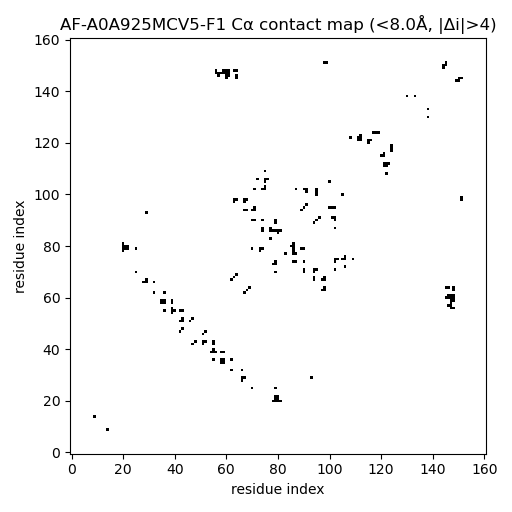.00 95.25 88 ASP A O 1
ATOM 691 N N . ARG A 1 89 ? -12.020 -10.991 4.771 1.00 94.25 89 ARG A N 1
ATOM 692 C CA . ARG A 1 89 ? -11.996 -11.799 3.540 1.00 94.25 89 ARG A CA 1
ATOM 693 C C . ARG A 1 89 ? -11.585 -10.981 2.317 1.00 94.25 89 ARG A C 1
ATOM 695 O O . ARG A 1 89 ? -10.783 -11.472 1.527 1.00 94.25 89 ARG A O 1
ATOM 702 N N . LEU A 1 90 ? -12.122 -9.771 2.155 1.00 92.75 90 LEU A N 1
ATOM 703 C CA . LEU A 1 90 ? -11.779 -8.881 1.042 1.00 92.75 90 LEU A CA 1
ATOM 704 C C . LEU A 1 90 ? -10.302 -8.490 1.100 1.00 92.75 90 LEU A C 1
ATOM 706 O O . LEU A 1 90 ? -9.583 -8.693 0.126 1.00 92.75 90 LEU A O 1
ATOM 710 N N . ALA A 1 91 ? -9.831 -8.025 2.256 1.00 93.38 91 ALA A N 1
ATOM 711 C CA . ALA A 1 91 ? -8.441 -7.625 2.432 1.00 93.38 91 ALA A CA 1
ATOM 712 C C . ALA A 1 91 ? -7.461 -8.791 2.203 1.00 93.38 91 ALA A C 1
ATOM 714 O O . ALA A 1 91 ? -6.517 -8.658 1.424 1.00 93.38 91 ALA A O 1
ATOM 715 N N . ARG A 1 92 ? -7.712 -9.962 2.810 1.00 92.12 92 ARG A N 1
ATOM 716 C CA . ARG A 1 92 ? -6.831 -11.139 2.679 1.00 92.12 92 ARG A CA 1
ATOM 717 C C . ARG A 1 92 ? -6.783 -11.716 1.266 1.00 92.12 92 ARG A C 1
ATOM 719 O O . ARG A 1 92 ? -5.762 -12.270 0.886 1.00 92.12 92 ARG A O 1
ATOM 726 N N . ARG A 1 93 ? -7.877 -11.641 0.502 1.00 90.44 93 ARG A N 1
ATOM 727 C CA . ARG A 1 93 ? -7.935 -12.228 -0.848 1.00 90.44 93 ARG A CA 1
ATOM 728 C C . ARG A 1 93 ? -7.496 -11.265 -1.939 1.00 90.44 93 ARG A C 1
ATOM 730 O O . ARG A 1 93 ? -6.916 -11.711 -2.917 1.00 90.44 93 ARG A O 1
ATOM 737 N N . LEU A 1 94 ? -7.811 -9.980 -1.798 1.00 90.06 94 LEU A N 1
ATOM 738 C CA . LEU A 1 94 ? -7.644 -9.015 -2.883 1.00 90.06 94 LEU A CA 1
ATOM 739 C C . LEU A 1 94 ? -6.444 -8.092 -2.704 1.00 90.06 94 LEU A C 1
ATOM 741 O O . LEU A 1 94 ? -5.967 -7.573 -3.705 1.00 90.06 94 LEU A O 1
ATOM 745 N N . LEU A 1 95 ? -5.990 -7.856 -1.471 1.00 88.94 95 LEU A N 1
ATOM 746 C CA . LEU A 1 95 ? -4.973 -6.839 -1.185 1.00 88.94 95 LEU A CA 1
ATOM 747 C C . LEU A 1 95 ? -3.653 -7.475 -0.767 1.00 88.94 95 LEU A C 1
ATOM 749 O O . LEU A 1 95 ? -2.626 -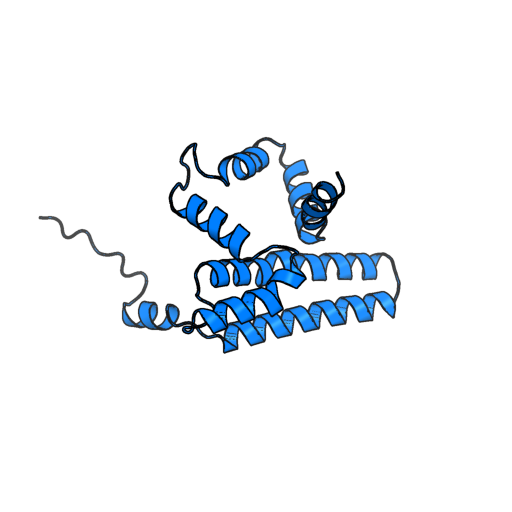7.217 -1.382 1.00 88.94 95 LEU A O 1
ATOM 753 N N . VAL A 1 96 ? -3.704 -8.358 0.233 1.00 84.19 96 VAL A N 1
ATOM 754 C CA . VAL A 1 96 ? -2.540 -9.075 0.782 1.00 84.19 96 VAL A CA 1
ATOM 755 C C . VAL A 1 96 ? -1.666 -9.724 -0.303 1.00 84.19 96 VAL A C 1
ATOM 757 O O . VAL A 1 96 ? -0.461 -9.467 -0.298 1.00 84.19 96 VAL A O 1
ATOM 760 N N . PRO A 1 97 ? -2.211 -10.486 -1.276 1.00 81.06 97 PRO A N 1
ATOM 761 C CA . PRO A 1 97 ? -1.382 -11.128 -2.296 1.00 81.06 97 PRO A CA 1
ATOM 762 C C . PRO A 1 97 ? -0.659 -10.126 -3.202 1.00 81.06 97 PRO A C 1
ATOM 764 O O . PRO A 1 97 ? 0.427 -10.415 -3.691 1.00 81.06 97 PRO A O 1
ATOM 767 N N . SER A 1 98 ? -1.242 -8.944 -3.415 1.00 78.94 98 SER A N 1
ATOM 768 C CA . SER A 1 98 ? -0.694 -7.920 -4.308 1.00 78.94 98 SER A CA 1
ATOM 769 C C . SER A 1 98 ? 0.495 -7.179 -3.710 1.00 78.94 98 SER A C 1
ATOM 771 O O . SER A 1 98 ? 1.279 -6.620 -4.469 1.00 78.94 98 SER A O 1
ATOM 773 N N . ILE A 1 99 ? 0.622 -7.149 -2.381 1.00 80.00 99 ILE A N 1
ATOM 774 C CA . ILE A 1 99 ? 1.658 -6.379 -1.667 1.00 80.00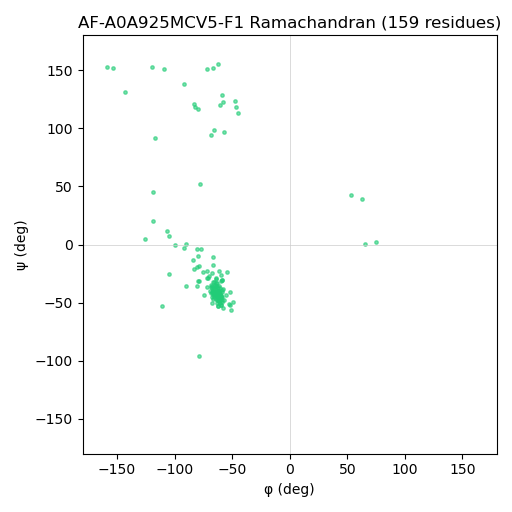 99 ILE A CA 1
ATOM 775 C C . ILE A 1 99 ? 2.495 -7.223 -0.698 1.00 80.00 99 ILE A C 1
ATOM 777 O O . ILE A 1 99 ? 3.348 -6.675 -0.009 1.00 80.00 99 ILE A O 1
ATOM 781 N N . ALA A 1 100 ? 2.278 -8.543 -0.662 1.00 78.19 100 ALA A N 1
ATOM 782 C CA . ALA A 1 100 ? 3.033 -9.507 0.143 1.00 78.19 100 ALA A CA 1
ATOM 783 C C . ALA A 1 100 ? 3.116 -9.152 1.646 1.00 78.19 100 ALA A C 1
ATOM 785 O O . ALA A 1 100 ? 4.165 -9.288 2.271 1.00 78.19 100 ALA A O 1
ATOM 786 N N . LEU A 1 101 ? 1.999 -8.704 2.228 1.00 80.62 101 LEU A N 1
ATOM 787 C CA . LEU A 1 101 ? 1.861 -8.390 3.658 1.00 80.62 101 LEU A CA 1
ATOM 788 C C . LEU A 1 101 ? 0.782 -9.259 4.303 1.00 80.62 101 LEU A C 1
ATOM 790 O O . LEU A 1 101 ? -0.178 -9.614 3.630 1.00 80.62 101 LEU A O 1
ATOM 794 N N . ASP A 1 102 ? 0.859 -9.533 5.607 1.00 88.56 102 ASP A N 1
ATOM 795 C CA . ASP A 1 102 ? -0.275 -10.106 6.346 1.00 88.56 102 ASP A CA 1
ATOM 796 C C . ASP A 1 102 ? -1.157 -9.012 6.966 1.00 88.56 102 ASP A C 1
ATOM 798 O O . ASP A 1 102 ? -0.686 -8.029 7.537 1.00 88.56 102 ASP A O 1
ATOM 802 N N . LEU A 1 103 ? -2.476 -9.204 6.877 1.00 90.19 103 LEU A N 1
ATOM 803 C CA . LEU A 1 103 ? -3.457 -8.254 7.401 1.00 90.19 103 LEU A CA 1
ATOM 804 C C . LEU A 1 103 ? -3.399 -8.126 8.929 1.00 90.19 103 LEU A C 1
ATOM 806 O O . LEU A 1 103 ? -3.602 -7.031 9.445 1.00 90.19 103 LEU A O 1
ATOM 810 N N . LEU A 1 104 ? -3.222 -9.229 9.661 1.00 92.12 104 LEU A N 1
ATOM 811 C CA . LEU A 1 104 ? -3.244 -9.214 11.123 1.00 92.12 104 LEU A CA 1
ATOM 812 C C . LEU A 1 104 ? -1.960 -8.604 11.680 1.00 92.12 104 LEU A C 1
ATOM 814 O O . LEU A 1 104 ? -2.040 -7.786 12.597 1.00 92.12 104 LEU A O 1
ATOM 818 N N . GLU A 1 105 ? -0.812 -8.971 11.115 1.00 90.69 105 GLU A N 1
ATOM 819 C CA . GLU A 1 105 ? 0.478 -8.372 11.459 1.00 90.69 105 GLU A CA 1
ATOM 820 C C . GLU A 1 105 ? 0.446 -6.862 11.216 1.00 90.69 105 GLU A C 1
ATOM 822 O O . GLU A 1 105 ? 0.620 -6.082 12.156 1.00 90.69 105 GLU A O 1
ATOM 827 N N . TYR A 1 106 ? 0.089 -6.451 9.993 1.00 92.00 106 TYR A N 1
ATOM 828 C CA . TYR A 1 106 ? -0.018 -5.042 9.636 1.00 92.00 106 TYR A CA 1
ATOM 829 C C . TYR A 1 106 ? -0.993 -4.300 10.557 1.00 92.00 106 TYR A C 1
ATOM 831 O O . TYR A 1 106 ? -0.645 -3.273 11.123 1.00 92.00 106 TYR A O 1
ATOM 839 N N . ARG A 1 107 ? -2.192 -4.848 10.799 1.00 95.31 107 ARG A N 1
ATOM 840 C CA . ARG A 1 107 ? -3.185 -4.250 11.706 1.00 95.31 107 ARG A CA 1
ATOM 841 C C . ARG A 1 107 ? -2.652 -4.074 13.131 1.00 95.31 107 ARG A C 1
ATOM 843 O O . ARG A 1 107 ? -2.978 -3.080 13.774 1.00 95.31 107 ARG A O 1
ATOM 850 N N . THR A 1 108 ? -1.882 -5.034 13.637 1.00 94.69 108 THR A N 1
ATOM 851 C CA . THR A 1 108 ? -1.342 -4.998 15.004 1.00 94.69 108 THR A CA 1
ATOM 852 C C . THR A 1 108 ? -0.314 -3.882 15.152 1.00 94.69 108 THR A C 1
ATOM 854 O O . THR A 1 108 ? -0.449 -3.052 16.051 1.00 94.69 108 THR A O 1
ATOM 857 N N . VAL A 1 109 ? 0.658 -3.826 14.237 1.00 92.88 109 VAL A N 1
ATOM 858 C CA . VAL A 1 109 ? 1.687 -2.774 14.205 1.00 92.88 109 VAL A CA 1
ATOM 859 C C . VAL A 1 109 ? 1.046 -1.405 13.976 1.00 92.88 109 VAL A C 1
ATOM 861 O O . VAL A 1 109 ? 1.300 -0.466 14.724 1.00 92.88 109 VAL A O 1
ATOM 864 N N . HIS A 1 110 ? 0.120 -1.315 13.024 1.00 95.31 110 HIS A N 1
ATOM 865 C CA . HIS A 1 110 ? -0.568 -0.076 12.665 1.00 95.31 110 HIS A CA 1
ATOM 866 C C . HIS A 1 110 ? -1.398 0.515 13.813 1.00 95.31 110 HIS A C 1
ATOM 868 O O . HIS A 1 110 ? -1.399 1.724 14.045 1.00 95.31 110 HIS A O 1
ATOM 874 N N . PHE A 1 111 ? -2.094 -0.322 14.591 1.00 96.62 111 PHE A N 1
ATOM 875 C CA . PHE A 1 111 ? -2.807 0.162 15.777 1.00 96.62 111 PHE A CA 1
ATOM 876 C C . PHE A 1 111 ? -1.875 0.556 16.926 1.00 96.62 111 PHE A C 1
ATOM 878 O O . PHE A 1 111 ? -2.246 1.430 17.713 1.00 96.62 111 PHE A O 1
ATOM 885 N N . ALA A 1 112 ? -0.697 -0.064 17.042 1.00 95.81 112 ALA A N 1
ATOM 886 C CA . ALA A 1 112 ? 0.323 0.380 17.988 1.00 95.81 112 ALA A CA 1
ATOM 887 C C . ALA A 1 112 ? 0.861 1.764 17.589 1.00 95.81 112 ALA A C 1
ATOM 889 O O . ALA A 1 112 ? 0.819 2.670 18.419 1.00 95.81 112 ALA A O 1
ATOM 890 N N . HIS A 1 113 ? 1.195 1.965 16.307 1.00 95.75 113 HIS A N 1
ATOM 891 C CA . HIS A 1 113 ? 1.545 3.276 15.749 1.00 95.75 113 HIS A CA 1
ATOM 892 C C . HIS A 1 113 ? 0.486 4.333 16.089 1.00 95.75 113 HIS A C 1
ATOM 894 O O . HIS A 1 113 ? 0.779 5.312 16.769 1.00 95.75 113 HIS A O 1
ATOM 900 N N . HIS A 1 114 ? -0.785 4.103 15.739 1.00 95.94 114 HIS A N 1
ATOM 901 C CA . HIS A 1 114 ? -1.863 5.058 16.028 1.00 95.94 114 HIS A CA 1
ATOM 902 C C . HIS A 1 114 ? -2.063 5.370 17.519 1.00 95.94 114 HIS A C 1
ATOM 904 O O . HIS A 1 114 ? -2.569 6.440 17.857 1.00 95.94 114 HIS A O 1
ATOM 910 N N . ARG A 1 115 ? -1.700 4.451 18.418 1.00 96.31 115 ARG A N 1
ATOM 911 C CA . ARG A 1 115 ? -1.773 4.670 19.868 1.00 96.31 115 ARG A CA 1
ATOM 912 C C . ARG A 1 115 ? -0.603 5.503 20.389 1.00 96.31 115 ARG A C 1
ATOM 914 O O . ARG A 1 115 ? -0.771 6.204 21.381 1.00 96.31 115 ARG A O 1
ATOM 921 N N . GLN A 1 116 ? 0.557 5.391 19.751 1.00 95.69 116 GLN A N 1
ATOM 922 C CA . GLN A 1 116 ? 1.838 5.914 20.223 1.00 95.69 116 GLN A CA 1
ATOM 923 C C . GLN A 1 116 ? 2.431 6.957 19.266 1.00 95.69 116 GLN A C 1
ATOM 925 O O . GLN A 1 116 ? 3.620 7.209 19.331 1.00 95.69 116 GLN A O 1
ATOM 930 N N . VAL A 1 117 ? 1.636 7.577 18.388 1.00 93.50 117 VAL A N 1
ATOM 931 C CA . VAL A 1 117 ? 2.130 8.478 17.329 1.00 93.50 117 VAL A CA 1
ATOM 932 C C . VAL A 1 117 ? 3.139 9.501 17.869 1.00 93.50 117 VAL A C 1
ATOM 934 O O . VAL A 1 117 ? 2.812 10.288 18.758 1.00 93.50 117 VAL A O 1
ATOM 937 N N . ASN A 1 118 ? 4.340 9.526 17.281 1.00 89.56 118 ASN A N 1
ATOM 938 C CA . ASN A 1 118 ? 5.484 10.380 17.654 1.00 89.56 118 ASN A CA 1
ATOM 939 C C . ASN A 1 118 ? 6.113 10.116 19.038 1.00 89.56 118 ASN A C 1
ATOM 941 O O . ASN A 1 118 ? 7.084 10.790 19.400 1.00 89.56 118 ASN A O 1
ATOM 945 N N . ASP A 1 119 ? 5.613 9.152 19.804 1.00 94.19 119 ASP A N 1
ATOM 946 C CA . ASP A 1 119 ? 6.250 8.689 21.033 1.00 94.19 119 ASP A CA 1
ATOM 947 C C . ASP A 1 119 ? 7.526 7.889 20.704 1.00 94.19 119 ASP A C 1
ATOM 949 O O . ASP A 1 119 ? 7.604 7.253 19.649 1.00 94.19 119 ASP A O 1
ATOM 953 N N . PRO A 1 120 ? 8.546 7.864 21.581 1.00 94.19 120 PRO A N 1
ATOM 954 C CA . PRO A 1 120 ? 9.708 6.995 21.404 1.00 94.19 120 PRO A CA 1
ATOM 955 C C . PRO A 1 120 ? 9.380 5.505 21.217 1.00 94.19 120 PRO A C 1
ATOM 957 O O . PRO A 1 120 ? 10.200 4.789 20.651 1.00 94.19 120 PRO A O 1
ATOM 960 N N . THR A 1 121 ? 8.215 5.049 21.688 1.00 94.31 121 THR A N 1
ATOM 961 C CA . THR A 1 121 ? 7.733 3.665 21.560 1.00 94.31 121 THR A CA 1
ATOM 962 C C . THR A 1 121 ? 6.908 3.395 20.300 1.00 94.31 121 THR A C 1
ATOM 964 O O . THR A 1 121 ? 6.478 2.260 20.105 1.00 94.31 121 THR A O 1
ATOM 967 N N . ASP A 1 122 ? 6.703 4.394 19.437 1.00 95.31 122 ASP A N 1
ATOM 968 C CA . ASP A 1 122 ? 6.037 4.221 18.145 1.00 95.31 122 ASP A CA 1
ATOM 969 C C . ASP A 1 122 ? 6.817 3.219 17.264 1.00 95.31 122 ASP A C 1
ATOM 971 O O . ASP A 1 122 ? 7.986 3.477 16.947 1.00 95.31 122 ASP A O 1
ATOM 975 N N . PRO A 1 123 ? 6.206 2.094 16.839 1.00 93.69 123 PRO A N 1
ATOM 976 C CA . PRO A 1 123 ? 6.888 1.085 16.029 1.00 93.69 123 PRO A CA 1
ATOM 977 C C . PRO A 1 123 ? 7.373 1.613 14.671 1.00 93.69 123 PRO A C 1
ATOM 979 O O . PRO A 1 123 ? 8.330 1.067 14.121 1.00 93.69 123 PRO A O 1
ATOM 982 N N . ASP A 1 124 ? 6.774 2.688 14.148 1.00 92.00 124 ASP A N 1
ATOM 983 C CA . ASP A 1 124 ? 7.144 3.271 12.854 1.00 92.00 124 ASP A CA 1
ATOM 984 C C . ASP A 1 124 ? 8.208 4.376 12.985 1.00 92.00 124 ASP A C 1
ATOM 986 O O . ASP A 1 124 ? 8.693 4.913 11.981 1.00 92.00 124 ASP A O 1
ATOM 990 N N . ARG A 1 125 ? 8.625 4.717 14.212 1.00 92.00 125 ARG A N 1
ATOM 991 C CA . ARG A 1 125 ? 9.551 5.828 14.472 1.00 92.00 125 ARG A CA 1
ATOM 992 C C . ARG A 1 125 ? 10.903 5.645 13.804 1.00 92.00 125 ARG A C 1
ATOM 994 O O . ARG A 1 125 ? 11.414 6.586 13.197 1.00 92.00 125 ARG A O 1
ATOM 1001 N N . ASP A 1 126 ? 11.495 4.463 13.922 1.00 90.19 126 ASP A N 1
ATOM 1002 C CA . ASP A 1 126 ? 12.822 4.202 13.362 1.00 90.19 126 ASP A CA 1
ATOM 1003 C C . ASP A 1 126 ? 12.791 4.248 11.835 1.00 90.19 126 ASP A C 1
ATOM 1005 O O . ASP A 1 126 ? 13.673 4.845 11.213 1.00 90.19 126 ASP A O 1
ATOM 1009 N N . GLU A 1 127 ? 11.737 3.702 11.223 1.00 86.88 127 GLU A N 1
ATOM 1010 C CA . GLU A 1 127 ? 11.533 3.779 9.779 1.00 86.88 127 GLU A CA 1
ATOM 1011 C C . GLU A 1 127 ? 11.387 5.243 9.331 1.00 86.88 127 GLU A C 1
ATOM 1013 O O . GLU A 1 127 ? 12.085 5.673 8.404 1.00 86.88 127 GLU A O 1
ATOM 1018 N N . PHE A 1 128 ? 10.570 6.034 10.036 1.00 89.75 128 PHE A N 1
ATOM 1019 C CA . PHE A 1 128 ? 10.402 7.467 9.788 1.00 89.75 128 PHE A CA 1
ATOM 1020 C C . PHE A 1 128 ? 11.726 8.234 9.911 1.00 89.75 128 PHE A C 1
ATOM 1022 O O . PHE A 1 128 ? 12.106 8.976 9.005 1.00 89.75 128 PHE A O 1
ATOM 1029 N N . LEU A 1 129 ? 12.485 8.042 10.991 1.00 91.56 129 LEU A N 1
ATOM 1030 C CA . LEU A 1 129 ? 13.769 8.723 11.185 1.00 91.56 129 LEU A CA 1
ATOM 1031 C C . LEU A 1 129 ? 14.807 8.294 10.147 1.00 91.56 129 LEU A C 1
ATOM 1033 O O . LEU A 1 129 ? 15.552 9.135 9.629 1.00 91.56 129 LEU A O 1
ATOM 1037 N N . SER A 1 130 ? 14.821 7.012 9.775 1.00 89.56 130 SER A N 1
ATOM 1038 C CA . SER A 1 130 ? 15.720 6.494 8.747 1.00 89.56 130 SER A CA 1
ATOM 1039 C C . SER A 1 130 ? 15.509 7.190 7.400 1.00 89.56 130 SER A C 1
ATOM 1041 O O . SER A 1 130 ? 16.468 7.339 6.634 1.00 89.56 130 SER A O 1
ATOM 1043 N N . TRP A 1 131 ? 14.280 7.631 7.094 1.00 88.31 131 TRP A N 1
ATOM 1044 C CA . TRP A 1 131 ? 13.950 8.375 5.879 1.00 88.31 131 TRP A CA 1
ATOM 1045 C C . TRP A 1 131 ? 14.667 9.725 5.822 1.00 88.31 131 TRP A C 1
ATOM 1047 O O . TRP A 1 131 ? 15.231 10.092 4.786 1.00 88.31 131 TRP A O 1
ATOM 1057 N N . TYR A 1 132 ? 14.704 10.447 6.943 1.00 91.06 132 TYR A N 1
ATOM 1058 C CA . TYR A 1 132 ? 15.345 11.759 7.026 1.00 91.06 132 TYR A CA 1
ATOM 1059 C C . TYR A 1 132 ? 16.857 11.686 7.254 1.00 91.06 132 TYR A C 1
ATOM 1061 O O . TYR A 1 132 ? 17.559 12.623 6.873 1.00 91.06 132 TYR A O 1
ATOM 1069 N N . ALA A 1 133 ? 17.368 10.562 7.763 1.00 93.44 133 ALA A N 1
ATOM 1070 C CA . ALA A 1 133 ? 18.792 10.334 8.013 1.00 93.44 133 ALA A CA 1
ATOM 1071 C C . ALA A 1 133 ? 19.671 10.270 6.744 1.00 93.44 133 ALA A C 1
ATOM 1073 O O . ALA A 1 133 ? 20.897 10.273 6.843 1.00 93.44 133 ALA A O 1
ATOM 1074 N N . VAL A 1 134 ? 19.080 10.207 5.543 1.00 92.75 134 VAL A N 1
ATOM 1075 C CA . VAL A 1 134 ? 19.815 10.161 4.265 1.00 92.75 134 VAL A CA 1
ATOM 1076 C C . VAL A 1 134 ? 19.675 11.460 3.456 1.00 92.75 134 VAL A C 1
ATOM 1078 O O . VAL A 1 134 ? 18.638 12.130 3.548 1.00 92.75 134 VAL A O 1
ATOM 1081 N N . PRO A 1 135 ? 20.679 11.818 2.622 1.00 95.88 135 PRO A N 1
ATOM 1082 C CA . PRO A 1 135 ? 20.615 13.005 1.771 1.00 95.88 135 PRO A CA 1
ATOM 1083 C C . PRO A 1 135 ? 19.460 12.926 0.754 1.00 95.88 135 PRO A C 1
ATOM 1085 O O . PRO A 1 135 ? 19.068 11.820 0.363 1.00 95.88 135 PRO A O 1
ATOM 1088 N N . PRO A 1 136 ? 18.940 14.073 0.265 1.00 94.06 136 PRO A N 1
ATOM 1089 C CA . PRO A 1 136 ? 17.735 14.124 -0.569 1.00 94.06 136 PRO A CA 1
ATOM 1090 C C . PRO A 1 136 ? 17.744 13.188 -1.786 1.00 94.06 136 PRO A C 1
ATOM 1092 O O . PRO A 1 136 ? 16.752 12.513 -2.046 1.00 94.06 136 PRO A O 1
ATOM 1095 N N . TRP A 1 137 ? 18.873 13.057 -2.489 1.00 93.12 137 TRP A N 1
ATOM 1096 C CA . TRP A 1 137 ? 18.976 12.178 -3.660 1.00 93.12 137 TRP A CA 1
ATOM 1097 C C . TRP A 1 137 ? 18.767 10.691 -3.319 1.00 93.12 137 TRP A C 1
ATOM 1099 O O . TRP A 1 137 ? 18.166 9.958 -4.099 1.00 93.12 137 TRP A O 1
ATOM 1109 N N . ARG A 1 138 ? 19.182 10.233 -2.126 1.00 91.50 138 ARG A N 1
ATOM 1110 C CA . ARG A 1 138 ? 18.917 8.856 -1.673 1.00 91.50 138 ARG A CA 1
ATOM 1111 C C . ARG A 1 138 ? 17.447 8.643 -1.333 1.00 91.50 138 ARG A C 1
ATOM 1113 O O . ARG A 1 138 ? 16.955 7.532 -1.497 1.00 91.50 138 ARG A O 1
ATOM 1120 N N . ARG A 1 139 ? 16.733 9.687 -0.899 1.00 91.25 139 ARG A N 1
ATOM 1121 C CA . ARG A 1 139 ? 15.277 9.621 -0.684 1.00 91.25 139 ARG A CA 1
ATOM 1122 C C . ARG A 1 139 ? 14.546 9.410 -2.006 1.00 91.25 139 ARG A C 1
ATOM 1124 O O . ARG A 1 139 ? 13.656 8.571 -2.070 1.00 91.25 139 ARG A O 1
ATOM 1131 N N . VAL A 1 140 ? 14.987 10.084 -3.072 1.00 89.31 140 VAL A N 1
ATOM 1132 C CA . VAL A 1 140 ? 14.471 9.862 -4.435 1.00 89.31 140 VAL A CA 1
ATOM 1133 C C . VAL A 1 140 ? 14.687 8.413 -4.868 1.00 89.31 140 VAL A C 1
ATOM 1135 O O . VAL A 1 140 ? 13.749 7.780 -5.337 1.00 89.31 140 VAL A O 1
ATOM 1138 N N . LEU A 1 141 ? 15.877 7.849 -4.642 1.00 87.88 141 LEU A N 1
ATOM 1139 C CA . LEU A 1 141 ? 16.139 6.441 -4.963 1.00 87.88 141 LEU A CA 1
ATOM 1140 C C . LEU A 1 141 ? 15.290 5.470 -4.133 1.00 87.88 141 LEU A C 1
ATOM 1142 O O . LEU A 1 141 ? 14.799 4.482 -4.670 1.00 87.88 141 LEU A O 1
ATOM 1146 N N . ARG A 1 142 ? 15.075 5.750 -2.841 1.00 87.12 142 ARG A N 1
ATOM 1147 C CA . ARG A 1 142 ? 14.183 4.944 -1.990 1.00 87.12 142 ARG A CA 1
ATOM 1148 C C . ARG A 1 142 ? 12.733 5.003 -2.470 1.00 87.12 142 ARG A C 1
ATOM 1150 O O . ARG A 1 142 ? 12.079 3.965 -2.512 1.00 87.12 142 ARG A O 1
ATOM 1157 N N . LEU A 1 143 ? 12.252 6.184 -2.865 1.00 83.12 143 LEU A N 1
ATOM 1158 C CA . LEU A 1 143 ? 10.921 6.355 -3.449 1.00 83.12 143 LEU A CA 1
ATOM 1159 C C . LEU A 1 143 ? 10.804 5.606 -4.780 1.00 83.12 143 LEU A C 1
ATOM 1161 O O . LEU A 1 143 ? 9.857 4.854 -4.973 1.00 83.12 143 LEU A O 1
ATOM 1165 N N . ALA A 1 144 ? 11.792 5.756 -5.665 1.00 83.31 144 ALA A N 1
ATOM 1166 C CA . ALA A 1 144 ? 11.838 5.050 -6.940 1.00 83.31 144 ALA A CA 1
ATOM 1167 C C . ALA A 1 144 ? 11.825 3.528 -6.734 1.00 83.31 144 ALA A C 1
ATOM 1169 O O . ALA A 1 144 ? 11.034 2.841 -7.367 1.00 83.31 144 ALA A O 1
ATOM 1170 N N . GLY A 1 145 ? 12.623 3.017 -5.788 1.00 80.94 145 GLY A N 1
ATOM 1171 C CA . GLY A 1 145 ? 12.641 1.606 -5.401 1.00 80.94 145 GLY A CA 1
ATOM 1172 C C . GLY A 1 145 ? 11.305 1.106 -4.840 1.00 80.94 145 GLY A C 1
ATOM 1173 O O . GLY A 1 145 ? 10.909 -0.023 -5.118 1.00 80.94 145 GLY A O 1
ATOM 1174 N N . ALA A 1 146 ? 10.574 1.936 -4.091 1.00 76.06 146 ALA A N 1
ATOM 1175 C CA . ALA A 1 146 ? 9.219 1.605 -3.652 1.00 76.06 146 ALA A CA 1
ATOM 1176 C C . ALA A 1 146 ? 8.246 1.518 -4.843 1.00 76.06 146 ALA A C 1
ATOM 1178 O O . ALA A 1 146 ? 7.504 0.546 -4.952 1.00 76.06 146 ALA A O 1
ATOM 1179 N N . LEU A 1 147 ? 8.302 2.480 -5.771 1.00 72.44 147 LEU A N 1
ATOM 1180 C CA . LEU A 1 147 ? 7.419 2.565 -6.944 1.00 72.44 147 LEU A CA 1
ATOM 1181 C C . LEU A 1 147 ? 7.607 1.444 -7.972 1.00 72.44 147 LEU A C 1
ATOM 1183 O O . LEU A 1 147 ? 6.719 1.234 -8.789 1.00 72.44 147 LEU A O 1
ATOM 1187 N N . ILE A 1 148 ? 8.730 0.729 -7.940 1.00 77.88 148 ILE A N 1
ATOM 1188 C CA . ILE A 1 148 ? 8.990 -0.451 -8.785 1.00 77.88 148 ILE A CA 1
ATOM 1189 C C . ILE A 1 148 ? 8.925 -1.766 -7.999 1.00 77.88 148 ILE A C 1
ATOM 1191 O O . ILE A 1 148 ? 9.360 -2.807 -8.479 1.00 77.88 148 ILE A O 1
ATOM 1195 N N . GLY A 1 149 ? 8.423 -1.715 -6.764 1.00 66.31 149 GLY A N 1
ATOM 1196 C CA . GLY A 1 149 ? 8.190 -2.884 -5.921 1.00 66.31 149 GLY A CA 1
ATOM 1197 C C . GLY A 1 149 ? 9.440 -3.523 -5.303 1.00 66.31 149 GLY A C 1
ATOM 1198 O O . GLY A 1 149 ? 9.329 -4.480 -4.542 1.00 66.31 149 GLY A O 1
ATOM 1199 N N . LEU A 1 150 ? 10.628 -2.957 -5.532 1.00 70.19 150 LEU A N 1
ATOM 1200 C CA . LEU A 1 150 ? 11.904 -3.430 -4.976 1.00 70.19 150 LEU A CA 1
ATOM 1201 C C . LEU A 1 150 ? 11.905 -3.446 -3.441 1.00 70.19 150 LEU A C 1
ATOM 1203 O O . LEU A 1 150 ? 12.538 -4.293 -2.817 1.00 70.19 150 LEU A O 1
ATOM 1207 N N . ARG A 1 151 ? 11.150 -2.539 -2.817 1.00 65.38 151 ARG A N 1
ATOM 1208 C CA . ARG A 1 151 ? 11.013 -2.477 -1.358 1.00 65.38 151 ARG A CA 1
ATOM 1209 C C . ARG A 1 151 ? 10.180 -3.634 -0.779 1.00 65.38 151 ARG A C 1
ATOM 1211 O O . ARG A 1 151 ? 10.406 -4.000 0.369 1.00 65.38 151 ARG A O 1
ATOM 1218 N N . PHE A 1 152 ? 9.309 -4.265 -1.576 1.00 61.50 152 PHE A N 1
ATOM 1219 C CA . PHE A 1 152 ? 8.579 -5.486 -1.193 1.00 61.50 152 PHE A CA 1
ATOM 1220 C C . PHE A 1 152 ? 9.425 -6.763 -1.322 1.00 61.50 152 PHE A C 1
ATOM 1222 O O . PHE A 1 152 ? 9.026 -7.810 -0.823 1.00 61.50 152 PHE A O 1
ATOM 1229 N N . LEU A 1 153 ? 10.612 -6.694 -1.939 1.00 60.22 153 LEU A N 1
ATOM 1230 C CA . LEU A 1 153 ? 11.568 -7.811 -1.956 1.00 60.22 153 LEU A CA 1
ATOM 1231 C C . LEU A 1 153 ? 12.384 -7.900 -0.655 1.00 60.22 153 LEU A C 1
ATOM 1233 O O . LEU A 1 153 ? 12.93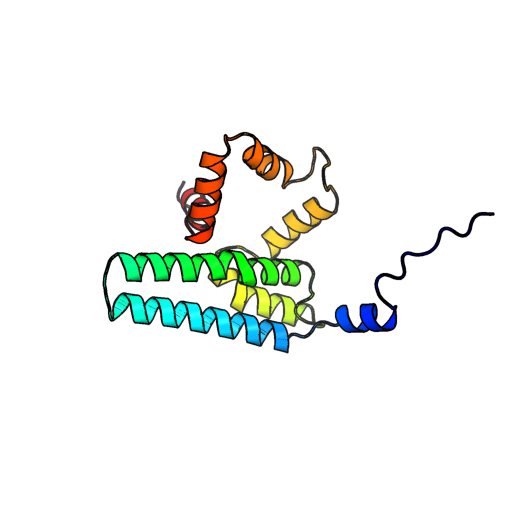1 -8.951 -0.337 1.00 60.22 153 LEU A O 1
ATOM 1237 N N . VAL A 1 154 ? 12.452 -6.818 0.128 1.00 58.59 154 VAL A N 1
ATOM 1238 C CA . VAL A 1 154 ? 13.225 -6.772 1.382 1.00 58.59 154 VAL A CA 1
ATOM 1239 C C . VAL A 1 154 ? 12.719 -7.782 2.429 1.00 58.59 154 VAL A C 1
ATOM 1241 O O . VAL A 1 154 ? 13.556 -8.463 3.024 1.00 58.59 154 VAL A O 1
ATOM 1244 N N . PRO A 1 155 ? 11.398 -7.955 2.649 1.00 52.81 155 PRO A N 1
ATOM 1245 C CA . PRO A 1 155 ? 10.874 -9.029 3.494 1.00 52.81 155 PRO A CA 1
ATOM 1246 C C . PRO A 1 155 ? 11.190 -10.436 2.965 1.00 52.81 155 PRO A C 1
ATOM 1248 O O . PRO A 1 155 ? 11.515 -11.311 3.762 1.00 52.81 155 PRO A O 1
ATOM 1251 N N . LEU A 1 156 ? 11.167 -10.657 1.642 1.00 53.91 156 LEU A N 1
ATOM 1252 C CA . LEU A 1 156 ? 11.503 -11.960 1.042 1.00 53.91 156 LEU A CA 1
ATOM 1253 C C . LEU A 1 156 ? 12.950 -12.364 1.348 1.00 53.91 156 LEU A C 1
ATOM 1255 O O . LEU A 1 156 ? 13.199 -13.508 1.714 1.00 53.91 156 LEU A O 1
ATOM 1259 N N . CYS A 1 157 ? 13.890 -11.416 1.303 1.00 48.84 157 CYS A N 1
ATOM 1260 C CA . CYS A 1 157 ? 15.279 -11.676 1.686 1.00 48.84 157 CYS A CA 1
ATOM 1261 C C . CYS A 1 157 ? 15.434 -12.053 3.170 1.00 48.84 157 CYS A C 1
ATOM 1263 O O . CYS A 1 157 ? 16.351 -12.794 3.506 1.00 48.84 157 CYS A O 1
ATOM 1265 N N . ARG A 1 158 ? 14.555 -11.570 4.061 1.00 45.25 158 ARG A N 1
ATOM 1266 C CA . ARG A 1 158 ? 14.573 -11.914 5.497 1.00 45.25 158 ARG A CA 1
ATOM 1267 C C . ARG A 1 158 ? 13.971 -13.288 5.805 1.00 45.25 158 ARG A C 1
ATOM 1269 O O . ARG A 1 158 ? 14.239 -13.810 6.872 1.00 45.25 158 ARG A O 1
ATOM 1276 N N . LEU A 1 159 ? 13.174 -13.856 4.898 1.00 45.97 159 LEU A N 1
ATOM 1277 C CA . LEU A 1 159 ? 12.626 -15.215 5.018 1.00 45.97 159 LEU A CA 1
ATOM 1278 C C . LEU A 1 159 ? 13.600 -16.298 4.520 1.00 45.97 159 LEU A C 1
ATOM 1280 O O . LEU A 1 159 ? 13.361 -17.482 4.741 1.00 45.97 159 LEU A O 1
ATOM 1284 N N . MET A 1 160 ? 14.665 -15.900 3.817 1.00 46.00 160 MET A N 1
ATOM 1285 C CA . MET A 1 160 ? 15.680 -16.791 3.235 1.00 46.00 160 MET A CA 1
ATOM 1286 C C . MET A 1 160 ? 17.005 -16.794 4.020 1.00 46.00 160 MET A C 1
ATOM 1288 O O . MET A 1 160 ? 17.983 -17.379 3.556 1.00 46.00 160 MET A O 1
ATOM 1292 N N . MET A 1 161 ? 17.040 -16.136 5.182 1.00 37.75 161 MET A N 1
ATOM 1293 C CA . MET A 1 161 ? 18.139 -16.136 6.156 1.00 37.75 161 MET A CA 1
ATOM 1294 C C . MET A 1 161 ? 17.621 -16.669 7.486 1.00 37.75 161 MET A C 1
ATOM 1296 O O . MET A 1 161 ? 18.401 -17.365 8.167 1.00 37.75 161 MET A O 1
#

Secondary structure (DSSP, 8-state):
--------SS-HHHHHHHTS--HHHHHHHHHHHHHHHHHHHHHHHHT--HHHHHHHHHHHHHHIIIIIHHHHHHHHTT-S-SSHHHHHHHHHHHTHHHHT--HHHHHHHHHHHHHHTTSTT-TTHHHHHHHHTS-HHHHHHHHHHHHTTGGGHHHHHHH--

Sequence (161 aa):
MMDAGRNEMISRDRLTELSRPDPGRVLRAVAFDYALIVAAIVISERFWSLPVYLLAVITIGARQVGTFSVALHDGAHRLLSRDRAQNDRLARRLLVPSIALDLLEYRTVHFAHHRQVNDPTDPDRDEFLSWYAVPPWRRVLRLAGALIGLRFLVPLCRLMM

pLDDT: mean 86.39, std 13.83, range [37.75, 98.19]

=== Feature glossary ===
Key to the feature types in this record:

pLDDT. pLDDT is the predicted lDDT-Cα score: AlphaFold's confidence that the local environment of each residue (all inter-atomic distances within 15 Å) is correctly placed. It is a per-residue number between 0 and 100, with higher meaning more reliable.

Radius of gyration, Cα contacts, bounding box. The geometric summary reports three shape descriptors. Rg (radius of gyration) measures how spread out the Cα atoms are about their centre of mass; compact globular proteins have small Rg, elongated or unfolded ones large. Cα contacts (<8 Å, |i−j|>4) count long-range residue pairs in spatial proximity — high for tightly packed folds, near zero for rods or random coil. The bounding-box extents give the protein's footprint along x, y, z in Å.

Backbone torsions (φ/ψ). Backbone dihedral angles. Every residue except chain termini has a φ (preceding-C → N → Cα → C) and a ψ (N → Cα → C → next-N). They are reported in degrees following the IUPAC sign convention. Secondary structure is essentially a statement about which (φ, ψ) basin each residue occupies.

Contact-map, Ramachandran, and PAE plots. Plot images: a contact map (which residues are close in 3D, as an N×N binary image), a Ramachandran scatter (backbone torsion angles, revealing secondary-structure composition at a glance), and — for AlphaFold structures — a PAE heatmap (pairwise prediction confidence).

Predicted aligned error. Predicted Aligned Error (PAE) is an AlphaFold confidence matrix: entry (i, j) is the expected error in the position of residue j, in ångströms, when the prediction is superimposed on the true structure at residue i. Low PAE within a block of residues means that block is internally rigid and well-predicted; high PAE between two blocks means their relative placement is uncertain even if each block individually is confident.

Secondary structure (3-state, P-SEA). Three-state secondary structure (P-SEA) collapses the eight DSSP classes into helix (a), strand (b), and coil (c). P-SEA assigns these from Cα geometry alone — distances and angles — without requiring backbone oxygens, so it works on any Cα trace.

Solvent-accessible surface area. Solvent-accessible surface area (SASA) is the area in Å² traced out by the centre of a 1.4 Å probe sphere (a water molecule) rolled over the protein's van der Waals surface (Shrake–Rupley / Lee–Richards construction). Buried residues have near-zero SASA; fully exposed residues can exceed 200 Å². The total SASA scales roughly with the number of surface residues.

Foldseek 3Di. The Foldseek 3Di string encodes local tertiary geometry as a 20-letter alphabet — one character per residue — derived from the relative positions of nearby Cα atoms. Unlike the amino-acid sequence, 3Di is a direct function of the 3D structure, so two proteins with the same fold have similar 3Di strings even at low sequence identity.

B-factor. For experimental (PDB) structures, the B-factor (temperature factor) quantifies the positional spread of each atom in the crystal — a combination of thermal vibration and static disorder — in units of Å². High B-factors mark flexible loops or poorly resolved regions; low B-factors mark the rigid, well-ordered core.

mmCIF coordinates. The mmCIF block holds the 3D Cartesian coordinates of each backbone atom (N, Cα, C, O) in ångströms. mmCIF is the PDB's canonical archive format — a tagged-loop text representation of the atomic model.

InterPro / GO / CATH / organism. Functional annotations link the protein to curated databases. InterPro entries identify conserved domains and families by matching the sequence against member-database signatures (Pfam, PROSITE, CDD, …). Gene Ontology (GO) terms describe molecular function, biological process, and cellular component in a controlled vocabulary. CATH places the structure in a hierarchical fold classification (Class/Architecture/Topology/Homologous-superfamily). The organism is the source species.

Rendered structure images. Structure images are PyMOL renders from six orthogonal camera directions. Cartoon representation draws helices as coils and strands as arrows; sticks shows the backbone as bonds; surface shows the solvent-excluded envelope. Rainbow coloring maps sequence position to hue (blue→red, N→C); chain coloring assigns a distinct color per polypeptide.

Sequence. This is the polypeptide sequence — one letter per residue, N-terminus first. Length ranges from a few dozen residues for small domains to over a thousand for large multi-domain proteins.

Secondary structure (8-state, DSSP). The SS8 string is DSSP's per-residue secondary-structure call. α-helix (H) means an i→i+4 H-bond ladder; β-strand (E) means the residue participates in a β-sheet; 3₁₀ (G) and π (I) are tighter and wider helices; T/S are turns/bends; '-' is loop.

Nearest PDB structures. Structural nearest neighbors (via Foldseek easy-search vs the PDB). Reported per hit: target PDB id, E-value, and alignment TM-score. A TM-score above ~0.5 is the conventional threshold for 'same fold'.